Protein AF-A0A5K1FUT1-F1 (afdb_monomer_lite)

Foldseek 3Di:
DPDDDDDDLFPDDQDDDPDDPVVNVVRVVRSVVSVVVCVVVVHDD

Radius of gyration: 13.23 Å; chains: 1; bounding box: 28×11×39 Å

Secondary structure (DSSP, 8-state):
--------S-SSPPPPTT--HHHHHHHHHHHHHHHHHHHHTT---

pLDDT: mean 78.72, std 6.83, range [57.94, 88.5]

Organism: NCBI:txid210225

Sequence (45 aa):
DDGILVVPTIPEPPPRVNSKKSSYNQFQNRASVLMSLATLSGCCQ

Structure (mmCIF, N/CA/C/O backbone):
data_AF-A0A5K1FUT1-F1
#
_entry.id   AF-A0A5K1FUT1-F1
#
loop_
_atom_site.group_PDB
_atom_site.id
_atom_site.type_symbol
_atom_site.label_atom_id
_atom_site.label_alt_id
_atom_site.label_comp_id
_atom_site.label_asym_id
_atom_site.label_entity_id
_atom_site.label_seq_id
_atom_site.pdbx_PDB_ins_code
_atom_site.Cartn_x
_atom_site.Cartn_y
_atom_site.Cartn_z
_atom_site.occupancy
_atom_site.B_iso_or_equiv
_atom_site.auth_seq_id
_atom_site.auth_comp_id
_atom_site.auth_asym_id
_atom_site.auth_atom_id
_atom_site.pdbx_PDB_model_num
ATOM 1 N N . ASP A 1 1 ? 8.844 -5.802 -23.697 1.00 57.94 1 ASP A N 1
ATOM 2 C CA . ASP A 1 1 ? 9.394 -6.108 -22.367 1.00 57.94 1 ASP A CA 1
ATOM 3 C C . ASP A 1 1 ? 9.092 -5.088 -21.271 1.00 57.94 1 ASP A C 1
ATOM 5 O O . ASP A 1 1 ? 9.307 -5.417 -20.117 1.00 57.94 1 ASP A O 1
ATOM 9 N N . ASP A 1 2 ? 8.498 -3.924 -21.554 1.00 70.12 2 ASP A N 1
ATOM 10 C CA . ASP A 1 2 ? 8.056 -2.968 -20.516 1.00 70.12 2 ASP A CA 1
ATOM 11 C C . ASP A 1 2 ? 6.660 -3.299 -19.957 1.00 70.12 2 ASP A C 1
ATOM 13 O O . ASP A 1 2 ? 5.687 -2.563 -20.137 1.00 70.12 2 ASP A O 1
ATOM 17 N N . GLY A 1 3 ? 6.526 -4.468 -19.331 1.00 72.62 3 GLY A N 1
ATOM 18 C CA . GLY A 1 3 ? 5.265 -4.889 -18.719 1.00 72.62 3 GLY A CA 1
ATOM 19 C C . GLY A 1 3 ? 4.958 -4.081 -17.458 1.00 72.62 3 GLY A C 1
ATOM 20 O O . GLY A 1 3 ? 5.693 -4.162 -16.477 1.00 72.62 3 GLY A O 1
ATOM 21 N N . ILE A 1 4 ? 3.855 -3.330 -17.454 1.00 77.00 4 ILE A N 1
ATOM 22 C CA . ILE A 1 4 ? 3.366 -2.667 -16.239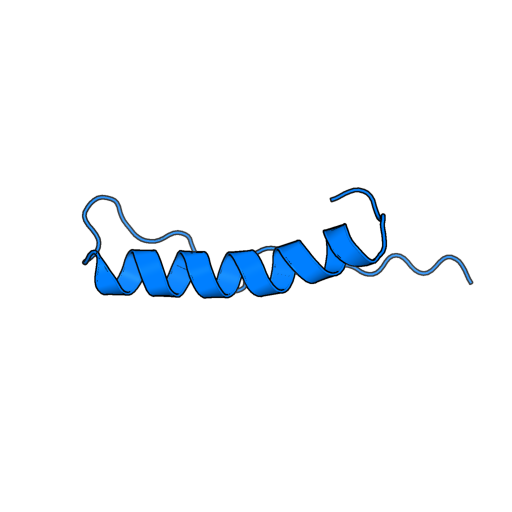 1.00 77.00 4 ILE A CA 1
ATOM 23 C C . ILE A 1 4 ? 2.746 -3.728 -15.330 1.00 77.00 4 ILE A C 1
ATOM 25 O O . ILE A 1 4 ? 1.788 -4.406 -15.708 1.00 77.00 4 ILE A O 1
ATOM 29 N N . LEU A 1 5 ? 3.273 -3.849 -14.114 1.00 74.75 5 LEU A N 1
ATOM 30 C CA . LEU A 1 5 ? 2.669 -4.667 -13.073 1.00 74.75 5 LEU A CA 1
ATOM 31 C C . LEU A 1 5 ? 1.546 -3.873 -12.398 1.00 74.75 5 LEU A C 1
ATOM 33 O O . LEU A 1 5 ? 1.802 -2.943 -11.639 1.00 74.75 5 LEU A O 1
ATOM 37 N N . VAL A 1 6 ? 0.299 -4.258 -12.664 1.00 80.12 6 VAL A N 1
ATOM 38 C CA . VAL A 1 6 ? -0.875 -3.698 -11.986 1.00 80.12 6 VAL A CA 1
ATOM 39 C C . VAL A 1 6 ? -1.258 -4.620 -10.838 1.00 80.12 6 VAL A C 1
ATOM 41 O O . VAL A 1 6 ? -1.696 -5.749 -11.054 1.00 80.12 6 VAL A O 1
ATOM 44 N N . VAL A 1 7 ? -1.106 -4.133 -9.610 1.00 78.56 7 VAL A N 1
ATOM 45 C CA . VAL A 1 7 ? -1.575 -4.810 -8.397 1.00 78.56 7 VAL A CA 1
ATOM 46 C C . VAL A 1 7 ? -2.501 -3.881 -7.618 1.00 78.56 7 VAL A C 1
ATOM 48 O O . VAL A 1 7 ? -2.265 -2.673 -7.580 1.00 78.56 7 VAL A O 1
ATOM 51 N N . PRO A 1 8 ? -3.568 -4.401 -6.994 1.00 74.81 8 PRO A N 1
ATOM 52 C CA . PRO A 1 8 ? -4.411 -3.586 -6.135 1.00 74.81 8 PRO A CA 1
ATOM 53 C C . PRO A 1 8 ? -3.622 -3.156 -4.895 1.00 74.81 8 PRO A C 1
ATOM 55 O O . PRO A 1 8 ? -3.043 -3.990 -4.200 1.00 74.81 8 PRO A O 1
ATOM 58 N N . THR A 1 9 ? -3.641 -1.859 -4.584 1.00 76.81 9 THR A N 1
ATOM 59 C CA . THR A 1 9 ? -2.989 -1.301 -3.386 1.00 76.81 9 THR A CA 1
ATOM 60 C C . THR A 1 9 ? -3.541 -1.926 -2.104 1.00 76.81 9 THR A C 1
ATOM 62 O O . THR A 1 9 ? -2.802 -2.154 -1.150 1.00 76.81 9 THR A O 1
ATOM 65 N N . ILE A 1 10 ? -4.846 -2.217 -2.079 1.00 82.25 10 ILE A N 1
ATOM 66 C CA . ILE A 1 10 ? -5.523 -2.891 -0.972 1.00 82.25 10 ILE A CA 1
ATOM 67 C C . ILE A 1 10 ? -6.585 -3.839 -1.561 1.00 82.25 10 ILE A C 1
ATOM 69 O O . ILE A 1 10 ? -7.406 -3.392 -2.362 1.00 82.25 10 ILE A O 1
ATOM 73 N N . PRO A 1 11 ? -6.596 -5.134 -1.194 1.00 75.00 11 PRO A N 1
ATOM 74 C CA . PRO A 1 11 ? -7.544 -6.116 -1.725 1.00 75.00 11 PRO A CA 1
ATOM 75 C C . PRO A 1 11 ? -8.929 -6.012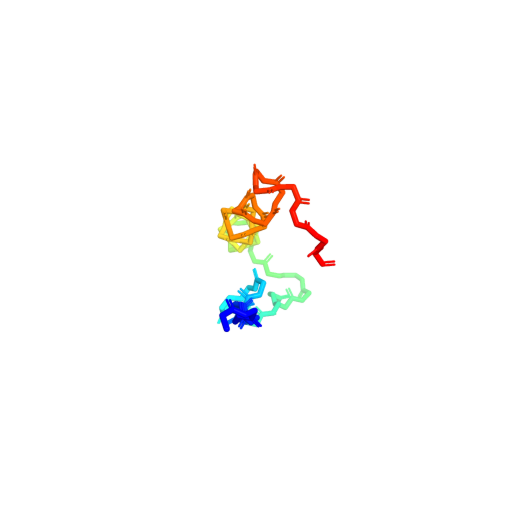 -1.073 1.00 75.00 11 PRO A C 1
ATOM 77 O O . PRO A 1 11 ? -9.895 -6.585 -1.569 1.00 75.00 11 PRO A O 1
ATOM 80 N N . GLU A 1 12 ? -9.026 -5.303 0.051 1.00 81.31 12 GLU A N 1
ATOM 81 C CA . GLU A 1 12 ? -10.242 -5.145 0.839 1.00 81.31 12 GLU A CA 1
ATOM 82 C C . GLU A 1 12 ? -10.781 -3.712 0.720 1.00 81.31 12 GLU A C 1
ATOM 84 O O . GLU A 1 12 ? -10.001 -2.757 0.669 1.00 81.31 12 GLU A O 1
ATOM 89 N N . PRO A 1 13 ? -12.112 -3.529 0.702 1.00 81.19 13 PRO A N 1
ATOM 90 C CA . PRO A 1 13 ? -12.706 -2.203 0.749 1.00 81.19 13 PRO A CA 1
ATOM 91 C C . PRO A 1 13 ? -12.366 -1.503 2.076 1.00 81.19 13 PRO A C 1
ATOM 93 O O . PRO A 1 13 ? -12.187 -2.169 3.102 1.00 81.19 13 PRO A O 1
ATOM 96 N N . PRO A 1 14 ? -12.309 -0.160 2.087 1.00 82.88 14 PRO A N 1
ATOM 97 C CA . PRO A 1 14 ? -11.992 0.588 3.290 1.00 82.88 14 PRO A CA 1
ATOM 98 C C . PRO A 1 14 ? -12.986 0.267 4.418 1.00 82.88 14 PRO A C 1
ATOM 100 O O . PRO A 1 14 ? -14.197 0.165 4.181 1.00 82.88 14 PRO A O 1
ATOM 103 N N . PRO A 1 15 ? -12.502 0.110 5.661 1.00 85.00 15 PRO A N 1
ATOM 104 C CA . PRO A 1 15 ? -13.360 -0.191 6.791 1.00 85.00 15 PRO A CA 1
ATOM 105 C C . PRO A 1 15 ? -14.333 0.965 7.042 1.00 85.00 15 PRO A C 1
ATOM 107 O O . PRO A 1 15 ? -13.995 2.138 6.888 1.00 85.00 15 PRO A O 1
ATOM 110 N N . ARG A 1 16 ? -15.561 0.636 7.462 1.00 86.44 16 ARG A N 1
ATOM 111 C CA . ARG A 1 16 ? -16.582 1.644 7.781 1.00 86.44 16 ARG A CA 1
ATOM 112 C C . ARG A 1 16 ? -16.103 2.575 8.897 1.00 86.44 16 ARG A C 1
ATOM 114 O O . ARG A 1 16 ? -15.383 2.160 9.811 1.00 86.44 16 ARG A O 1
ATOM 121 N N . VAL A 1 17 ? -16.573 3.821 8.854 1.00 77.00 17 VAL A N 1
ATOM 122 C CA . VAL A 1 17 ? -16.398 4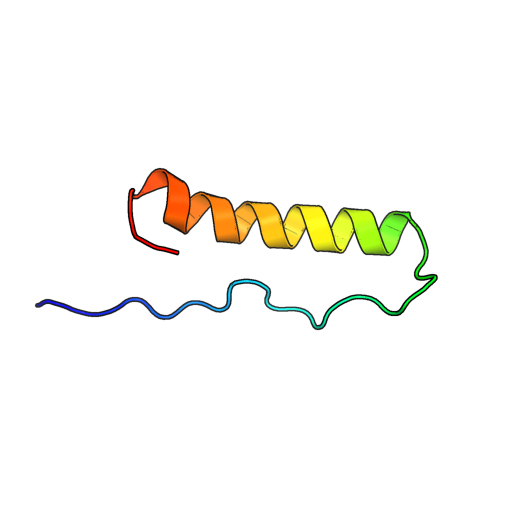.788 9.945 1.00 77.00 17 VAL A CA 1
ATOM 123 C C . VAL A 1 17 ? -16.955 4.158 11.230 1.00 77.00 17 VAL A C 1
ATOM 125 O O . VAL A 1 17 ? -18.064 3.627 11.219 1.00 77.00 17 VAL A O 1
ATOM 128 N N . ASN A 1 18 ? -16.165 4.159 12.310 1.00 81.62 18 ASN A N 1
ATOM 129 C CA . ASN A 1 18 ? -16.423 3.453 13.582 1.00 81.62 18 ASN A CA 1
ATOM 130 C C . ASN A 1 18 ? -16.252 1.921 13.569 1.00 81.62 18 ASN A C 1
ATOM 132 O O . ASN A 1 18 ? -16.762 1.232 14.455 1.00 81.62 18 ASN A O 1
ATOM 136 N N . SER A 1 19 ? -15.517 1.360 12.604 1.00 82.38 19 SER A N 1
ATOM 137 C CA . SER A 1 19 ? -15.089 -0.043 12.686 1.00 82.38 19 SER A CA 1
ATOM 138 C C . SER A 1 19 ? -14.307 -0.325 13.979 1.00 82.38 19 SER A C 1
ATOM 140 O O . SER A 1 19 ? -13.642 0.547 14.546 1.00 82.38 19 SER A O 1
ATOM 142 N N . LYS A 1 20 ? -14.383 -1.570 14.470 1.00 88.50 20 LYS A N 1
ATOM 143 C CA . LYS A 1 20 ? -13.604 -2.000 15.641 1.00 88.50 20 LYS A CA 1
ATOM 144 C C . LYS A 1 20 ? -12.119 -1.721 15.382 1.00 88.50 20 LYS A C 1
ATOM 146 O O . LYS A 1 20 ? -11.611 -2.124 14.339 1.00 88.50 20 LYS A O 1
ATOM 151 N N . LYS A 1 21 ? -11.400 -1.138 16.354 1.00 85.44 21 LYS A N 1
ATOM 152 C CA . LYS A 1 21 ? -9.951 -0.845 16.244 1.00 85.44 21 LYS A CA 1
ATOM 153 C C . LYS A 1 21 ? -9.130 -2.037 15.731 1.00 85.44 21 LYS A C 1
ATOM 155 O O . LYS A 1 21 ? -8.234 -1.861 14.921 1.00 85.44 21 LYS A O 1
ATOM 160 N N . SER A 1 22 ? -9.477 -3.258 16.147 1.00 84.75 22 SER A N 1
ATOM 161 C CA . SER A 1 22 ? -8.837 -4.491 15.663 1.00 84.75 22 SER A CA 1
ATOM 162 C C . SER A 1 22 ? -8.999 -4.708 14.149 1.00 84.75 22 SER A C 1
ATOM 164 O O . SER A 1 22 ? -8.036 -5.080 13.485 1.00 84.75 22 SER A O 1
ATOM 166 N N . SER A 1 23 ? -10.177 -4.414 13.589 1.00 83.62 23 SER A N 1
ATOM 167 C CA . SER A 1 23 ? -10.439 -4.503 12.147 1.00 83.62 23 SER A CA 1
ATOM 168 C C . SER A 1 23 ? -9.673 -3.433 11.369 1.00 83.62 23 SER A C 1
ATOM 170 O O . SER A 1 23 ? -9.121 -3.732 10.316 1.00 83.62 23 SER A O 1
ATOM 172 N N . TYR A 1 24 ? -9.598 -2.212 11.903 1.00 86.50 24 TYR A N 1
ATOM 173 C CA . TYR A 1 24 ? -8.825 -1.126 11.300 1.00 86.50 24 TYR A CA 1
ATOM 174 C C . TYR A 1 24 ? -7.319 -1.430 11.285 1.00 86.50 24 TYR A C 1
ATOM 176 O O . TYR A 1 24 ? -6.672 -1.278 10.253 1.00 86.50 24 TYR A O 1
ATOM 184 N N . ASN A 1 25 ? -6.773 -1.943 12.392 1.00 87.88 25 ASN A N 1
ATOM 185 C CA . ASN A 1 25 ? -5.363 -2.336 12.475 1.00 87.88 25 ASN A CA 1
ATOM 186 C C . ASN A 1 25 ? -5.026 -3.479 11.506 1.00 87.88 25 ASN A C 1
ATOM 188 O O . ASN A 1 25 ? -3.966 -3.476 10.887 1.00 87.88 25 ASN A O 1
ATOM 192 N N . GLN A 1 26 ? -5.929 -4.454 11.350 1.00 85.81 26 GLN A N 1
ATOM 193 C CA . GLN A 1 26 ? -5.740 -5.544 10.393 1.00 85.81 26 GLN A CA 1
ATOM 194 C C . GLN A 1 26 ? -5.752 -5.033 8.945 1.00 85.81 26 GLN A C 1
ATOM 196 O O . GLN A 1 26 ? -4.900 -5.438 8.154 1.00 85.81 26 GLN A O 1
ATOM 201 N N . PHE A 1 27 ? -6.660 -4.107 8.624 1.00 87.06 27 PHE A N 1
ATOM 202 C CA . PHE A 1 27 ? -6.708 -3.431 7.328 1.00 87.06 27 PHE A CA 1
ATOM 203 C C . PHE A 1 27 ? -5.415 -2.651 7.043 1.00 87.06 27 PHE A C 1
ATOM 205 O O . PHE A 1 27 ? -4.816 -2.830 5.985 1.00 87.06 27 PHE A O 1
ATOM 212 N N . GLN A 1 28 ? -4.935 -1.850 8.002 1.00 85.94 28 GLN A N 1
ATOM 213 C CA . GLN A 1 28 ? -3.682 -1.102 7.858 1.00 85.94 28 GLN A CA 1
ATOM 214 C C . GLN A 1 28 ? -2.474 -2.022 7.662 1.00 85.94 28 GLN A C 1
ATOM 216 O O . GLN A 1 28 ? -1.680 -1.789 6.757 1.00 85.94 28 GLN A O 1
ATOM 221 N N . ASN A 1 29 ? -2.350 -3.094 8.450 1.00 86.00 29 ASN A N 1
ATOM 222 C CA . ASN A 1 29 ? -1.248 -4.044 8.290 1.00 86.00 29 ASN A CA 1
ATOM 223 C C . ASN A 1 29 ? -1.237 -4.679 6.893 1.00 86.00 29 ASN A C 1
ATOM 225 O O . ASN A 1 29 ? -0.177 -4.794 6.282 1.00 86.00 29 ASN A O 1
ATOM 229 N N . ARG A 1 30 ? -2.406 -5.065 6.368 1.00 83.56 30 ARG A N 1
ATOM 230 C CA . ARG A 1 30 ? -2.521 -5.646 5.020 1.00 83.56 30 ARG A CA 1
ATOM 231 C C . ARG A 1 30 ? -2.201 -4.633 3.921 1.00 83.56 30 ARG A C 1
ATOM 233 O O . ARG A 1 30 ? -1.501 -4.982 2.975 1.00 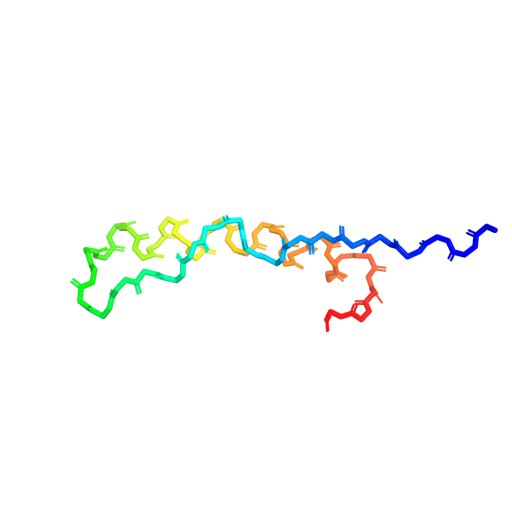83.56 30 ARG A O 1
ATOM 240 N N . ALA A 1 31 ? -2.655 -3.389 4.071 1.00 85.00 31 ALA A N 1
ATOM 241 C CA . ALA A 1 31 ? -2.332 -2.302 3.150 1.00 85.00 31 ALA A CA 1
ATOM 242 C C . ALA A 1 31 ? -0.822 -2.005 3.120 1.00 85.00 31 ALA A C 1
ATOM 244 O O . ALA A 1 31 ? -0.233 -1.901 2.046 1.00 85.00 31 ALA A O 1
ATOM 245 N N . SER A 1 32 ? -0.174 -1.944 4.288 1.00 81.62 32 SER A N 1
ATOM 246 C CA . SER A 1 32 ? 1.259 -1.650 4.398 1.00 81.62 32 SER A CA 1
ATOM 247 C C . SER A 1 32 ? 2.142 -2.706 3.731 1.00 81.62 32 SER A C 1
ATOM 249 O O . SER A 1 32 ? 3.153 -2.351 3.128 1.00 81.62 32 SER A O 1
ATOM 251 N N . VAL A 1 33 ? 1.774 -3.993 3.797 1.00 81.69 33 VAL A N 1
ATOM 252 C CA . VAL A 1 33 ? 2.541 -5.075 3.147 1.00 81.69 33 VAL A CA 1
ATOM 253 C C . VAL A 1 33 ? 2.587 -4.883 1.632 1.00 81.69 33 VAL A C 1
ATOM 255 O O . VAL A 1 33 ? 3.662 -4.950 1.043 1.00 81.69 33 VAL A O 1
ATOM 258 N N . LEU A 1 34 ? 1.444 -4.598 1.008 1.00 74.12 34 LEU A N 1
ATOM 259 C CA . LEU A 1 34 ? 1.360 -4.400 -0.442 1.00 74.12 34 LEU A CA 1
ATOM 260 C C . LEU A 1 34 ? 2.031 -3.098 -0.881 1.00 74.12 34 LEU A C 1
ATOM 262 O O . LEU A 1 34 ? 2.747 -3.078 -1.879 1.00 74.12 34 LEU A O 1
ATOM 266 N N . MET A 1 35 ? 1.865 -2.035 -0.095 1.00 74.44 35 MET A N 1
ATOM 267 C CA . MET A 1 35 ? 2.498 -0.740 -0.337 1.00 74.44 35 MET A CA 1
ATOM 268 C C . MET A 1 35 ? 4.032 -0.830 -0.277 1.00 74.44 35 MET A C 1
ATOM 270 O O . MET A 1 35 ? 4.731 -0.260 -1.115 1.00 74.44 35 MET A O 1
ATOM 274 N N . SER A 1 36 ? 4.562 -1.617 0.664 1.00 73.75 36 SER A N 1
ATOM 275 C CA . SER A 1 36 ? 6.007 -1.809 0.832 1.00 73.75 36 SER A CA 1
ATOM 276 C C . SER A 1 36 ? 6.659 -2.470 -0.385 1.00 73.75 36 SER A C 1
ATOM 278 O O . SER A 1 36 ? 7.814 -2.177 -0.673 1.00 73.75 36 SER A O 1
ATOM 280 N N . LEU A 1 37 ? 5.939 -3.312 -1.136 1.00 75.00 37 LEU A N 1
ATOM 281 C CA . LEU A 1 37 ? 6.473 -3.941 -2.351 1.00 75.00 37 LEU A CA 1
ATOM 282 C C . LEU A 1 37 ? 6.817 -2.906 -3.429 1.00 75.00 37 LEU A C 1
ATOM 284 O O . LEU A 1 37 ? 7.889 -2.986 -4.021 1.00 75.00 37 LEU A O 1
ATOM 288 N N . ALA A 1 38 ? 5.945 -1.916 -3.636 1.00 72.94 38 ALA A N 1
ATOM 289 C CA . ALA A 1 38 ? 6.190 -0.838 -4.594 1.00 72.94 38 ALA A CA 1
ATOM 290 C C . ALA A 1 38 ? 7.277 0.139 -4.106 1.00 72.94 38 ALA A C 1
ATOM 292 O O . ALA A 1 38 ? 8.085 0.615 -4.900 1.00 72.94 38 ALA A O 1
ATOM 293 N N . THR A 1 39 ? 7.349 0.410 -2.796 1.00 74.44 39 THR A N 1
ATOM 294 C CA . THR A 1 39 ? 8.389 1.289 -2.236 1.00 74.44 39 THR A CA 1
ATOM 295 C C . THR A 1 39 ? 9.778 0.649 -2.280 1.00 74.44 39 THR A C 1
ATOM 297 O O . THR A 1 39 ? 10.747 1.324 -2.622 1.00 74.44 39 THR A O 1
ATOM 300 N N . LEU A 1 40 ? 9.899 -0.647 -1.967 1.00 80.00 40 LEU A N 1
ATOM 301 C CA . LEU A 1 40 ? 11.185 -1.357 -1.967 1.00 80.00 40 LEU A CA 1
ATOM 302 C C . LEU A 1 40 ? 11.773 -1.526 -3.371 1.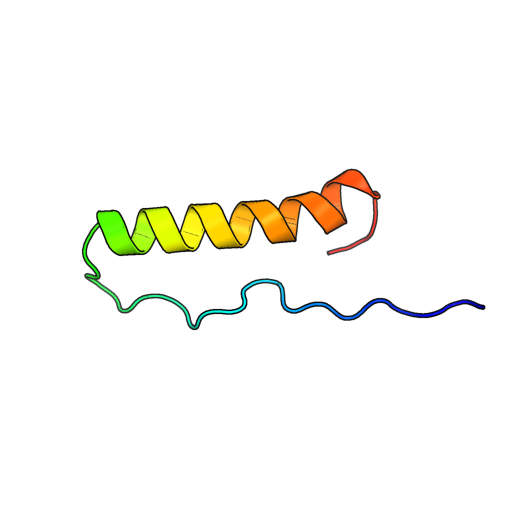00 80.00 40 LEU A C 1
ATOM 304 O O . LEU A 1 40 ? 12.993 -1.570 -3.511 1.00 80.00 40 LEU A O 1
ATOM 308 N N . SER A 1 41 ? 10.935 -1.594 -4.408 1.00 77.25 41 SER A N 1
ATOM 309 C CA . SER A 1 41 ? 11.405 -1.635 -5.795 1.00 77.25 41 SER A CA 1
ATOM 310 C C . SER A 1 41 ? 11.828 -0.263 -6.332 1.00 77.25 41 SER A C 1
ATOM 312 O O . SER A 1 41 ? 12.370 -0.190 -7.432 1.00 77.25 41 SER A O 1
ATOM 314 N N . GLY A 1 42 ? 11.583 0.824 -5.588 1.00 72.00 42 GLY A N 1
ATOM 315 C CA . GLY A 1 42 ? 11.819 2.190 -6.059 1.00 72.00 42 GLY A CA 1
ATOM 316 C C . GLY A 1 42 ? 10.874 2.616 -7.189 1.00 72.00 42 GLY A C 1
ATOM 317 O O . GLY A 1 42 ? 11.164 3.579 -7.897 1.00 72.00 42 GLY A O 1
ATOM 318 N N . CYS A 1 43 ? 9.761 1.900 -7.381 1.00 65.44 43 CYS A N 1
ATOM 319 C CA . CYS A 1 43 ? 8.757 2.245 -8.383 1.00 65.44 43 CYS A CA 1
ATOM 320 C C . CYS A 1 43 ? 7.848 3.370 -7.869 1.00 65.44 43 CYS A C 1
ATOM 322 O O . CYS A 1 43 ? 7.568 3.469 -6.674 1.00 6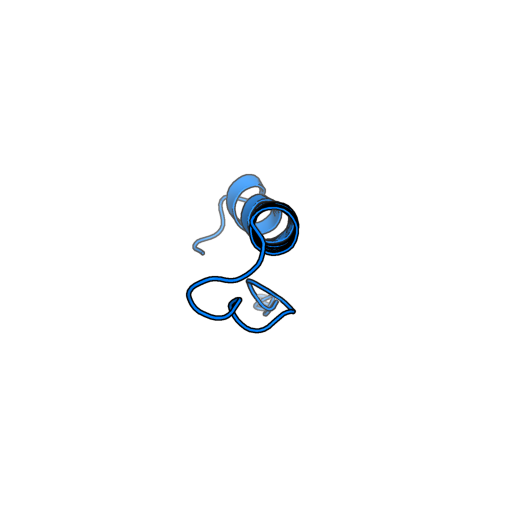5.44 43 CYS A O 1
ATOM 324 N N . CYS A 1 44 ? 7.357 4.213 -8.781 1.00 66.38 44 CYS A N 1
ATOM 325 C CA . CYS A 1 44 ? 6.282 5.152 -8.467 1.00 66.38 44 CYS A CA 1
ATOM 326 C C . CYS A 1 44 ? 5.028 4.366 -8.054 1.00 66.38 44 CYS A C 1
ATOM 328 O O . CYS A 1 44 ? 4.703 3.358 -8.683 1.00 66.38 44 CYS A O 1
ATOM 330 N N . GLN A 1 45 ? 4.368 4.820 -6.989 1.00 65.44 45 GLN A N 1
ATOM 331 C CA . GLN A 1 45 ? 3.172 4.205 -6.419 1.00 65.44 45 GLN A CA 1
ATOM 332 C C . GLN A 1 45 ? 1.913 4.963 -6.831 1.00 65.44 45 GLN A C 1
ATOM 334 O O . GLN A 1 45 ? 1.997 6.209 -6.929 1.00 65.44 45 GLN A O 1
#